Protein AF-X1L8U7-F1 (afdb_monomer_lite)

Radius of gyration: 11.21 Å; chains: 1; bounding box: 25×24×30 Å

Secondary structure (DSSP, 8-state):
-HHHHHHHHHHHHHHHHHHSPSPEEHHHHHHHHHHHHTS-HHHHHHHHHHHHHTTSEEEETTEEEE--

Organism: NCBI:txid412755

Foldseek 3Di:
DVVVLVVVLLVVLVVVLVPDDDFDQQVVSLVVSCVVSVHHSVVVVVSQVVCVVVVQWDQDPRTIDGND

pLDDT: mean 90.58, std 5.85, range [64.12, 96.38]

Sequence (68 aa):
MAEQVRHQRMAWLVKMLKSVEAPIDEKKFVAIGAYNQGVTRAKIREYLDLLVDMEVLENEEGVLKWLG

Structure (mmCIF, N/CA/C/O backbone):
data_AF-X1L8U7-F1
#
_entry.id   AF-X1L8U7-F1
#
loop_
_atom_site.group_PDB
_atom_site.id
_atom_site.type_symbol
_atom_site.label_atom_id
_atom_site.label_alt_id
_atom_site.label_comp_id
_atom_site.label_asym_id
_atom_site.label_entity_id
_atom_site.label_seq_id
_atom_site.pdbx_PDB_ins_code
_atom_site.Cartn_x
_atom_site.Cartn_y
_atom_site.Cartn_z
_atom_site.occupancy
_atom_site.B_iso_or_equiv
_atom_site.auth_seq_id
_atom_site.auth_comp_id
_atom_site.auth_asym_id
_atom_site.auth_atom_id
_atom_site.pdbx_PDB_model_num
ATOM 1 N N . MET A 1 1 ? 6.907 -12.558 -15.821 1.00 64.12 1 MET A N 1
ATOM 2 C CA . MET A 1 1 ? 7.808 -11.749 -14.960 1.00 64.12 1 MET A CA 1
ATOM 3 C C . MET A 1 1 ? 7.107 -10.558 -14.311 1.00 64.12 1 MET A C 1
ATOM 5 O O . MET A 1 1 ? 7.143 -10.471 -13.093 1.00 64.12 1 MET A O 1
ATOM 9 N N . ALA A 1 2 ? 6.446 -9.669 -15.065 1.00 77.94 2 ALA A N 1
ATOM 10 C CA . ALA A 1 2 ? 5.808 -8.468 -14.499 1.00 77.94 2 ALA A CA 1
ATOM 11 C C . ALA A 1 2 ? 4.759 -8.764 -13.403 1.00 77.94 2 ALA A C 1
ATOM 13 O O . ALA A 1 2 ? 4.734 -8.097 -12.371 1.00 77.94 2 ALA A O 1
ATOM 14 N N . GLU A 1 3 ? 3.944 -9.804 -13.586 1.00 84.06 3 GLU A N 1
ATOM 15 C CA . GLU A 1 3 ? 2.922 -10.204 -12.612 1.00 84.06 3 GLU A CA 1
ATOM 16 C C . GLU A 1 3 ? 3.512 -10.754 -11.306 1.00 84.06 3 GLU A C 1
ATOM 18 O O . GLU A 1 3 ? 3.060 -10.398 -10.221 1.00 84.06 3 GLU A O 1
ATOM 23 N N . GLN A 1 4 ? 4.592 -11.534 -11.393 1.00 87.69 4 GLN A N 1
ATOM 24 C CA . GLN A 1 4 ? 5.295 -12.063 -10.224 1.00 87.69 4 GLN A CA 1
ATOM 25 C C . GLN A 1 4 ? 5.921 -10.940 -9.383 1.00 87.69 4 GLN A C 1
ATOM 27 O O . GLN A 1 4 ? 5.812 -10.953 -8.159 1.00 87.69 4 GLN A O 1
ATOM 32 N N . VAL A 1 5 ? 6.502 -9.928 -10.037 1.00 87.75 5 VAL A N 1
ATOM 33 C CA . VAL A 1 5 ? 7.035 -8.732 -9.364 1.00 87.75 5 VAL A CA 1
ATOM 34 C C . V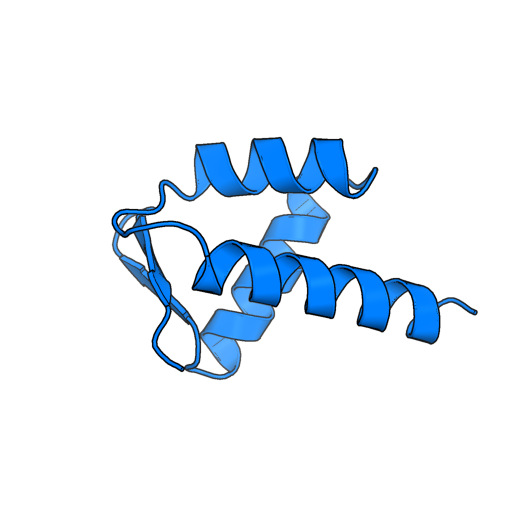AL A 1 5 ? 5.913 -7.937 -8.691 1.00 87.75 5 VAL A C 1
ATOM 36 O O . VAL A 1 5 ? 6.072 -7.486 -7.558 1.00 87.75 5 VAL A O 1
ATOM 39 N N . ARG A 1 6 ? 4.753 -7.790 -9.347 1.00 88.06 6 ARG A N 1
ATOM 40 C CA . ARG A 1 6 ? 3.569 -7.154 -8.744 1.00 88.06 6 ARG A CA 1
ATOM 41 C C . ARG A 1 6 ? 3.097 -7.917 -7.502 1.00 88.06 6 ARG A C 1
ATOM 43 O O . ARG A 1 6 ? 2.865 -7.289 -6.474 1.00 88.06 6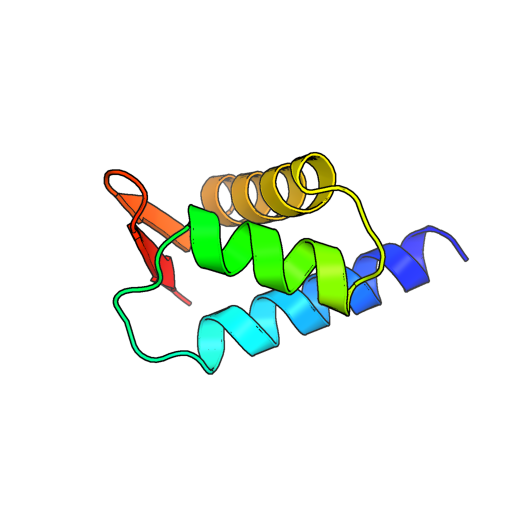 ARG A O 1
ATOM 50 N N . HIS A 1 7 ? 2.998 -9.245 -7.573 1.00 89.81 7 HIS A N 1
ATOM 51 C CA . HIS A 1 7 ? 2.582 -10.076 -6.438 1.00 89.81 7 HIS A CA 1
ATOM 52 C C . HIS A 1 7 ? 3.554 -9.977 -5.260 1.00 89.81 7 HIS A C 1
ATOM 54 O O . HIS A 1 7 ? 3.114 -9.802 -4.129 1.00 89.81 7 HIS A O 1
ATOM 60 N N . GLN A 1 8 ? 4.865 -10.013 -5.511 1.00 91.06 8 GLN A N 1
ATOM 61 C CA . GLN A 1 8 ? 5.873 -9.844 -4.458 1.00 91.06 8 GLN A CA 1
ATOM 62 C C . GLN A 1 8 ? 5.768 -8.478 -3.769 1.00 91.06 8 GLN A C 1
ATOM 64 O O . GLN A 1 8 ? 5.823 -8.402 -2.542 1.00 91.06 8 GLN A O 1
ATOM 69 N N . ARG A 1 9 ? 5.562 -7.409 -4.549 1.00 90.38 9 ARG A N 1
ATOM 70 C CA . ARG A 1 9 ? 5.385 -6.047 -4.023 1.00 90.38 9 ARG A CA 1
ATOM 71 C C . ARG A 1 9 ? 4.139 -5.928 -3.153 1.00 90.38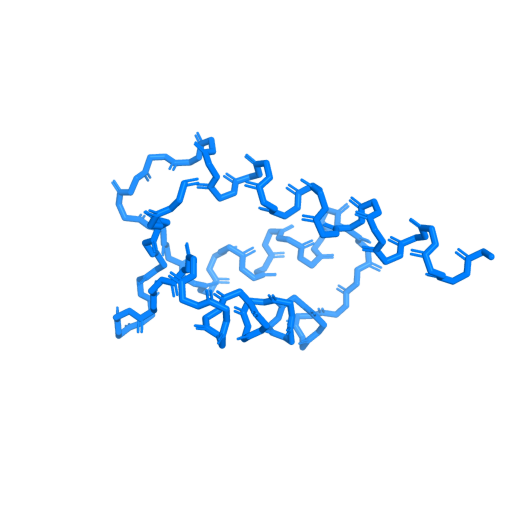 9 ARG A C 1
ATOM 73 O O . ARG A 1 9 ? 4.218 -5.396 -2.050 1.00 90.38 9 ARG A O 1
ATOM 80 N N . MET A 1 10 ? 3.013 -6.460 -3.628 1.00 91.31 10 MET A N 1
ATOM 81 C CA . MET A 1 10 ? 1.760 -6.438 -2.876 1.00 91.31 10 MET A CA 1
ATOM 82 C C . MET A 1 10 ? 1.867 -7.256 -1.585 1.00 91.31 10 MET A C 1
ATOM 84 O O . MET A 1 10 ? 1.481 -6.782 -0.521 1.00 91.31 10 MET A O 1
ATOM 88 N N . ALA A 1 11 ? 2.474 -8.444 -1.646 1.00 92.25 11 ALA A N 1
ATOM 89 C CA . ALA A 1 11 ? 2.693 -9.283 -0.470 1.00 92.25 11 ALA A CA 1
ATOM 90 C C . ALA A 1 11 ? 3.554 -8.581 0.591 1.00 92.25 11 ALA A C 1
ATOM 92 O O . ALA A 1 11 ? 3.245 -8.647 1.781 1.00 92.25 11 ALA A O 1
ATOM 93 N N . TRP A 1 12 ? 4.611 -7.877 0.175 1.00 92.75 12 TRP A N 1
ATOM 94 C CA . TRP A 1 12 ? 5.419 -7.081 1.098 1.00 92.75 12 TRP A CA 1
ATOM 95 C C . TRP A 1 12 ? 4.619 -5.932 1.718 1.00 92.75 12 TRP A C 1
ATOM 97 O O . TRP A 1 12 ? 4.703 -5.715 2.924 1.00 92.75 12 TRP A O 1
ATOM 107 N N . LEU A 1 13 ? 3.828 -5.221 0.913 1.00 92.12 13 LEU A N 1
AT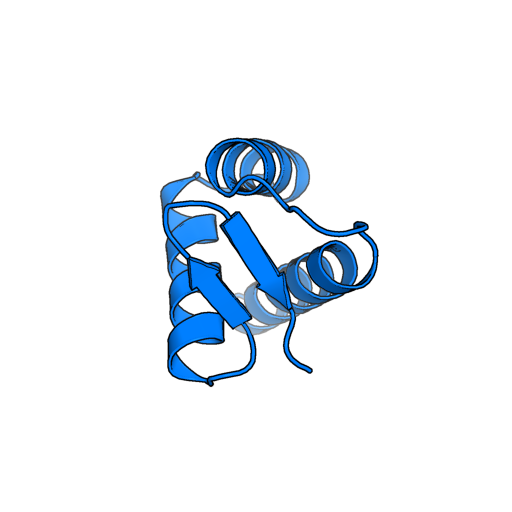OM 108 C CA . LEU A 1 13 ? 3.040 -4.075 1.365 1.00 92.12 13 LEU A CA 1
ATOM 109 C C . LEU A 1 13 ? 1.993 -4.497 2.403 1.00 92.12 13 LEU A C 1
ATOM 111 O O . LEU A 1 13 ? 1.923 -3.900 3.475 1.00 92.12 13 LEU A O 1
ATOM 115 N N . VAL A 1 14 ? 1.271 -5.589 2.139 1.00 92.50 14 VAL A N 1
ATOM 116 C CA . VAL A 1 14 ? 0.327 -6.195 3.090 1.00 92.50 14 VAL A CA 1
ATOM 117 C C . VAL A 1 14 ? 1.042 -6.658 4.358 1.00 92.50 14 VAL A C 1
ATOM 119 O O . VAL A 1 14 ? 0.575 -6.382 5.460 1.00 92.50 14 VAL A O 1
ATOM 122 N N . LYS A 1 15 ? 2.203 -7.319 4.236 1.00 92.31 15 LYS A N 1
ATOM 123 C CA . LYS A 1 15 ? 2.998 -7.732 5.403 1.00 92.31 15 LYS A CA 1
ATOM 124 C C . LYS A 1 15 ? 3.374 -6.533 6.274 1.00 92.31 15 LYS A C 1
ATOM 126 O O . LYS A 1 15 ? 3.275 -6.627 7.492 1.00 92.31 15 LYS A O 1
ATOM 131 N N . MET A 1 16 ? 3.785 -5.424 5.659 1.00 91.50 16 MET A N 1
ATOM 132 C CA . MET A 1 16 ? 4.118 -4.203 6.386 1.00 91.50 16 MET A CA 1
ATOM 133 C C . MET A 1 16 ? 2.896 -3.612 7.084 1.00 91.50 16 MET A C 1
ATOM 135 O O . MET A 1 16 ? 2.972 -3.389 8.288 1.00 91.50 16 MET A O 1
ATOM 139 N N . LEU A 1 17 ? 1.772 -3.434 6.381 1.00 90.31 17 LEU A N 1
ATOM 140 C CA . LEU A 1 17 ? 0.526 -2.914 6.967 1.00 90.31 17 LEU A CA 1
ATOM 141 C C . LEU A 1 17 ? 0.060 -3.735 8.177 1.00 90.31 17 LEU A C 1
ATOM 143 O O . LEU A 1 17 ? -0.348 -3.157 9.174 1.00 90.31 17 LEU A O 1
ATOM 147 N N . LYS A 1 18 ? 0.191 -5.066 8.124 1.00 88.75 18 LYS A N 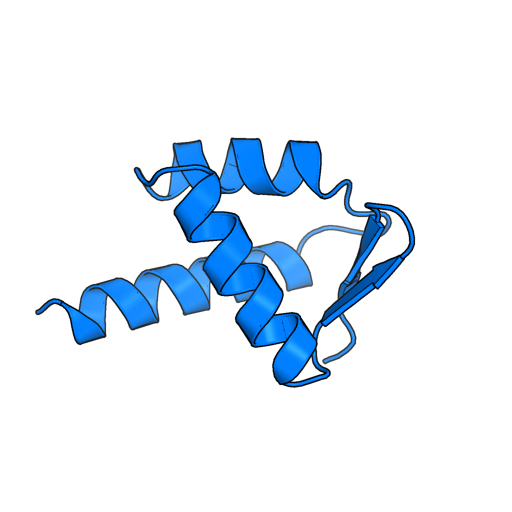1
ATOM 148 C CA . LYS A 1 18 ? -0.144 -5.963 9.245 1.00 88.75 18 LYS A CA 1
ATOM 149 C C . LYS A 1 18 ? 0.834 -5.899 10.420 1.00 88.75 18 LYS A C 1
ATOM 151 O O . LYS A 1 18 ? 0.488 -6.314 11.519 1.00 88.75 18 LYS A O 1
ATOM 156 N N . SER A 1 19 ? 2.073 -5.477 10.177 1.00 87.25 19 SER A N 1
ATOM 157 C CA . SER A 1 19 ? 3.148 -5.500 11.181 1.00 87.25 19 SER A CA 1
ATOM 158 C C . SER A 1 19 ? 3.325 -4.185 11.934 1.00 87.25 19 SER A C 1
ATOM 160 O O . SER A 1 19 ? 3.953 -4.173 12.990 1.00 87.25 19 SER A O 1
ATOM 162 N N . VAL A 1 20 ? 2.827 -3.081 11.377 1.00 84.38 20 VAL A N 1
ATOM 163 C CA . VAL A 1 20 ? 2.955 -1.755 11.980 1.00 84.38 20 VAL A CA 1
ATOM 164 C C . VAL A 1 20 ? 1.772 -1.529 12.913 1.00 84.38 20 VAL A C 1
ATOM 166 O O . VAL A 1 20 ? 0.623 -1.726 12.530 1.00 84.38 20 VAL A O 1
ATOM 169 N N . GLU A 1 21 ? 2.060 -1.110 14.140 1.00 77.62 21 GLU A N 1
ATOM 170 C CA . GLU A 1 21 ? 1.034 -0.739 15.110 1.00 77.62 21 GLU A CA 1
ATOM 171 C C . GLU A 1 21 ? 0.337 0.558 14.664 1.00 77.62 21 GLU A C 1
ATOM 173 O O . GLU A 1 21 ? 0.994 1.524 14.265 1.00 77.62 21 GLU A O 1
ATOM 178 N N . ALA A 1 22 ? -0.998 0.572 14.680 1.00 78.25 22 ALA A N 1
ATOM 179 C CA . ALA A 1 22 ? -1.775 1.758 14.333 1.00 78.25 22 ALA A CA 1
ATOM 180 C C . ALA A 1 22 ? -1.544 2.887 15.362 1.00 78.25 22 ALA A C 1
ATOM 182 O O . ALA A 1 22 ? -1.347 2.595 16.544 1.00 78.25 22 ALA A O 1
ATOM 183 N N . PRO A 1 23 ? -1.617 4.174 14.966 1.00 82.75 23 PRO A N 1
ATOM 184 C CA . PRO A 1 23 ? -2.004 4.693 13.650 1.00 82.75 23 PRO A CA 1
ATOM 185 C C . PRO A 1 23 ? -0.849 4.742 12.634 1.00 82.75 23 PRO A C 1
ATOM 187 O O . PRO A 1 23 ? 0.258 5.187 12.942 1.00 82.75 23 PRO A O 1
ATOM 190 N N . ILE A 1 24 ? -1.124 4.349 11.386 1.00 89.38 24 ILE A N 1
ATOM 191 C CA . ILE A 1 24 ? -0.145 4.389 10.293 1.00 89.38 24 ILE A CA 1
ATOM 192 C C . ILE A 1 24 ? -0.347 5.676 9.486 1.00 89.38 24 ILE A C 1
ATOM 194 O O . ILE A 1 24 ? -1.340 5.830 8.788 1.00 89.38 24 ILE A O 1
ATOM 198 N N . ASP A 1 25 ? 0.615 6.595 9.527 1.00 93.44 25 ASP A N 1
ATOM 199 C CA . ASP A 1 25 ? 0.592 7.799 8.684 1.00 93.44 25 ASP A CA 1
ATOM 200 C C . ASP A 1 25 ? 0.815 7.432 7.204 1.00 93.44 25 ASP A C 1
ATOM 202 O O . ASP A 1 25 ? 1.862 6.878 6.842 1.00 93.44 25 ASP A O 1
ATOM 206 N N . GLU A 1 26 ? -0.149 7.759 6.338 1.00 93.69 26 GLU A N 1
ATOM 207 C CA . GLU A 1 26 ? -0.122 7.432 4.907 1.00 93.69 26 GLU A CA 1
ATOM 208 C C . GLU A 1 26 ? 1.118 8.015 4.219 1.00 93.69 26 GLU A C 1
ATOM 210 O O . GLU A 1 26 ? 1.803 7.327 3.460 1.00 93.69 26 GLU A O 1
ATOM 215 N N . LYS A 1 27 ? 1.467 9.277 4.497 1.00 94.06 27 LYS A N 1
ATOM 216 C CA . LYS A 1 27 ? 2.595 9.954 3.835 1.00 94.06 27 LYS A CA 1
ATOM 217 C C . LYS A 1 27 ? 3.916 9.275 4.182 1.00 94.06 27 LYS A C 1
ATOM 219 O O . LYS A 1 27 ? 4.750 9.073 3.292 1.00 94.06 27 LYS A O 1
ATOM 224 N N . LYS A 1 28 ? 4.108 8.911 5.453 1.00 93.00 28 LYS A N 1
ATOM 225 C CA . LYS A 1 28 ? 5.282 8.162 5.922 1.00 93.00 28 LYS A CA 1
ATOM 226 C C . LYS A 1 28 ? 5.307 6.764 5.318 1.00 93.00 28 LYS A C 1
ATOM 228 O O . LYS A 1 28 ? 6.346 6.365 4.790 1.00 93.00 28 LYS A O 1
ATOM 233 N N . PHE A 1 29 ? 4.181 6.054 5.330 1.00 93.88 29 PHE A N 1
ATOM 234 C CA . PHE A 1 29 ? 4.085 4.709 4.768 1.00 93.88 29 PHE A CA 1
ATOM 235 C C . PHE A 1 29 ? 4.404 4.697 3.268 1.00 93.88 29 PHE A C 1
ATOM 237 O O . PHE A 1 29 ? 5.238 3.914 2.817 1.00 93.88 29 PHE A O 1
ATOM 244 N N . VAL A 1 30 ? 3.831 5.627 2.501 1.00 95.44 30 VAL A N 1
ATOM 245 C CA . VAL A 1 30 ? 4.086 5.790 1.062 1.00 95.44 30 VAL A CA 1
ATOM 246 C C . VAL A 1 30 ? 5.557 6.103 0.784 1.00 95.44 30 VAL A C 1
ATOM 248 O O . VAL A 1 30 ? 6.138 5.549 -0.150 1.00 95.44 30 VAL A O 1
ATOM 251 N N . ALA A 1 31 ? 6.183 6.973 1.582 1.00 95.06 31 ALA A N 1
ATOM 252 C CA . ALA A 1 31 ? 7.595 7.312 1.417 1.00 95.06 31 ALA A CA 1
ATOM 253 C C . ALA A 1 31 ? 8.518 6.110 1.685 1.00 95.06 31 ALA A C 1
ATOM 255 O O . ALA A 1 31 ? 9.403 5.831 0.873 1.00 95.06 31 ALA A O 1
ATOM 256 N N . ILE A 1 32 ? 8.286 5.382 2.782 1.00 93.38 32 ILE A N 1
ATOM 257 C CA . ILE A 1 32 ? 9.064 4.193 3.163 1.00 93.38 32 ILE A CA 1
ATOM 258 C C . ILE A 1 32 ? 8.841 3.058 2.159 1.00 93.38 32 ILE A C 1
ATOM 260 O O . ILE A 1 32 ? 9.798 2.424 1.715 1.00 93.38 32 ILE A O 1
ATOM 264 N N . GLY A 1 33 ? 7.591 2.818 1.760 1.00 94.00 33 GLY A N 1
ATOM 265 C CA . GLY A 1 33 ? 7.232 1.795 0.782 1.00 94.00 33 GLY A CA 1
ATOM 266 C C . GLY A 1 33 ? 7.881 2.039 -0.576 1.00 94.00 33 GLY A C 1
ATOM 267 O O . GLY A 1 33 ? 8.455 1.117 -1.150 1.00 94.00 33 GLY A O 1
ATOM 268 N N . ALA A 1 34 ? 7.867 3.285 -1.060 1.00 94.94 34 ALA A N 1
ATOM 269 C CA . ALA A 1 34 ? 8.499 3.661 -2.324 1.00 94.94 34 ALA A CA 1
ATOM 270 C C . ALA A 1 34 ? 10.009 3.385 -2.304 1.00 94.94 34 ALA A C 1
ATOM 272 O O . ALA A 1 34 ? 10.538 2.774 -3.234 1.00 94.94 34 ALA A O 1
ATOM 273 N N . TYR A 1 35 ? 10.679 3.778 -1.215 1.00 94.62 35 TYR A N 1
ATOM 274 C CA . TYR A 1 35 ? 12.107 3.541 -1.023 1.00 94.62 35 TYR A CA 1
ATOM 275 C C . TYR A 1 35 ? 12.437 2.041 -0.971 1.00 94.62 35 TYR A C 1
ATOM 277 O O . TYR A 1 35 ? 13.253 1.567 -1.757 1.00 94.62 35 TYR A O 1
ATOM 285 N N . ASN A 1 36 ? 11.753 1.275 -0.116 1.00 92.81 36 ASN A N 1
ATOM 286 C CA . ASN A 1 36 ? 12.040 -0.149 0.085 1.00 92.81 36 ASN A CA 1
ATOM 287 C C . ASN A 1 36 ? 11.710 -1.020 -1.134 1.00 92.81 36 ASN A C 1
ATOM 289 O O . ASN A 1 36 ? 12.381 -2.018 -1.377 1.00 92.81 36 ASN A O 1
ATOM 293 N N . GLN A 1 37 ? 10.672 -0.670 -1.895 1.00 91.00 37 GLN A N 1
ATOM 294 C CA . GLN A 1 37 ? 10.247 -1.436 -3.072 1.00 91.00 37 GLN A CA 1
ATOM 295 C C . GLN A 1 37 ? 10.925 -0.974 -4.372 1.00 91.00 37 GLN A C 1
ATOM 297 O O . GLN A 1 37 ? 10.712 -1.594 -5.420 1.00 91.00 37 GLN A O 1
ATOM 302 N N . GLY A 1 38 ? 11.707 0.113 -4.328 1.00 94.19 38 GLY A N 1
ATOM 303 C CA . GLY A 1 38 ? 12.333 0.713 -5.507 1.00 94.19 38 GLY A CA 1
ATOM 304 C C . GLY A 1 38 ? 11.306 1.175 -6.544 1.00 94.19 38 GLY A C 1
ATOM 305 O O . GLY A 1 38 ? 11.473 0.928 -7.738 1.00 94.19 38 GLY A O 1
ATOM 306 N N . VAL A 1 39 ? 10.201 1.782 -6.097 1.00 93.88 39 VAL A N 1
ATOM 307 C CA . VAL A 1 39 ? 9.112 2.275 -6.961 1.00 93.88 39 VAL A CA 1
ATOM 308 C C . VAL A 1 39 ? 8.746 3.718 -6.630 1.00 93.88 39 VAL A C 1
ATOM 310 O O . VAL A 1 39 ? 9.163 4.277 -5.620 1.00 93.88 39 VAL A O 1
ATOM 313 N N . THR A 1 40 ? 7.940 4.344 -7.484 1.00 96.38 40 THR A N 1
ATOM 314 C CA . THR A 1 40 ? 7.440 5.696 -7.232 1.00 96.38 40 THR A CA 1
ATOM 315 C C . THR A 1 40 ? 6.397 5.707 -6.112 1.00 96.38 40 THR A C 1
ATOM 317 O O . THR A 1 40 ? 5.675 4.734 -5.891 1.00 96.38 40 THR A O 1
ATOM 320 N N . ARG A 1 41 ? 6.254 6.855 -5.438 1.00 96.12 41 ARG A N 1
ATOM 321 C CA . ARG A 1 41 ? 5.185 7.079 -4.445 1.00 96.12 41 ARG A CA 1
ATOM 322 C C . ARG A 1 41 ? 3.789 6.883 -5.040 1.00 96.12 41 ARG A C 1
ATOM 324 O O . ARG A 1 41 ? 2.925 6.331 -4.373 1.00 96.12 41 ARG A O 1
ATOM 331 N N . ALA A 1 42 ? 3.597 7.290 -6.297 1.00 96.06 42 ALA A N 1
ATOM 332 C CA . ALA A 1 42 ? 2.353 7.069 -7.030 1.00 96.06 42 ALA A CA 1
ATOM 333 C C . ALA A 1 42 ? 2.006 5.576 -7.113 1.00 96.06 42 ALA A C 1
ATOM 335 O O . ALA A 1 42 ? 0.877 5.202 -6.829 1.00 96.06 42 ALA A O 1
ATOM 336 N N . LYS A 1 43 ? 2.997 4.713 -7.376 1.00 94.56 43 LYS A N 1
ATOM 337 C CA . LYS A 1 43 ? 2.767 3.268 -7.452 1.00 94.56 43 LYS A CA 1
ATOM 338 C C . LYS A 1 43 ? 2.350 2.654 -6.118 1.00 94.56 43 LYS A C 1
ATOM 340 O O . LYS A 1 43 ? 1.556 1.723 -6.102 1.00 94.56 43 LYS A O 1
ATOM 345 N N . ILE A 1 44 ? 2.888 3.157 -5.007 1.00 95.88 44 ILE A N 1
ATOM 346 C CA . ILE A 1 44 ? 2.460 2.717 -3.675 1.00 95.88 44 ILE A CA 1
ATOM 347 C C . ILE A 1 44 ? 1.025 3.161 -3.395 1.00 95.88 44 ILE A C 1
ATOM 349 O O . ILE A 1 44 ? 0.259 2.354 -2.887 1.00 95.88 44 ILE A O 1
ATOM 353 N N . ARG A 1 45 ? 0.648 4.391 -3.771 1.00 95.62 45 ARG A N 1
ATOM 354 C CA . ARG A 1 45 ? -0.741 4.857 -3.646 1.00 95.62 45 ARG A CA 1
ATOM 355 C C . ARG A 1 45 ? -1.704 4.003 -4.454 1.00 95.62 45 ARG A C 1
ATOM 357 O O . ARG A 1 45 ? -2.636 3.497 -3.865 1.00 95.62 45 ARG A O 1
ATOM 364 N N . GLU A 1 46 ? -1.388 3.699 -5.714 1.00 95.25 46 GLU A N 1
ATOM 365 C CA . GLU A 1 46 ? -2.204 2.774 -6.519 1.00 95.25 46 GLU A CA 1
ATOM 366 C C . GLU A 1 46 ? -2.427 1.425 -5.814 1.00 95.25 46 GLU A C 1
ATOM 368 O O . GLU A 1 46 ? -3.496 0.838 -5.910 1.00 95.25 46 GLU A O 1
ATOM 373 N N . TYR A 1 47 ? -1.421 0.901 -5.107 1.00 94.31 47 TYR A N 1
ATOM 374 C CA . TYR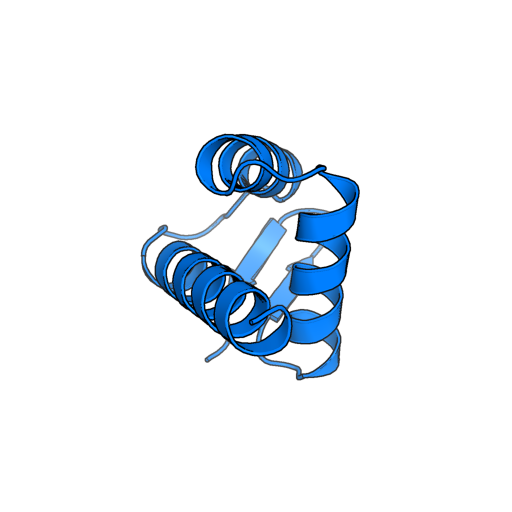 A 1 47 ? -1.578 -0.338 -4.346 1.00 94.31 47 TYR A CA 1
ATOM 375 C C . TYR A 1 47 ? -2.419 -0.172 -3.082 1.00 94.31 47 TYR A C 1
ATOM 377 O O . TYR A 1 47 ? -3.147 -1.096 -2.739 1.00 94.31 47 TYR A O 1
ATOM 385 N N . LEU A 1 48 ? -2.312 0.963 -2.392 1.00 94.25 48 LEU A N 1
ATOM 386 C CA . LEU A 1 48 ? -3.166 1.272 -1.246 1.00 94.25 48 LEU A CA 1
ATOM 387 C C . LEU A 1 48 ? -4.617 1.460 -1.689 1.00 94.25 48 LEU A C 1
ATOM 389 O O . LEU A 1 48 ? -5.494 0.878 -1.067 1.00 94.25 48 LEU A O 1
ATOM 393 N N . ASP A 1 49 ? -4.847 2.173 -2.790 1.00 94.88 49 ASP A N 1
ATOM 394 C CA . ASP A 1 49 ? -6.171 2.389 -3.379 1.00 94.88 49 ASP A CA 1
ATOM 395 C C . ASP A 1 49 ? -6.833 1.048 -3.717 1.00 94.88 49 ASP A C 1
ATOM 397 O O . ASP A 1 49 ? -7.966 0.811 -3.324 1.00 94.88 49 ASP A O 1
ATOM 401 N N . LEU A 1 50 ? -6.093 0.100 -4.309 1.00 94.12 50 LEU A N 1
ATOM 402 C CA . LEU A 1 50 ? -6.603 -1.259 -4.540 1.00 94.12 50 LEU A CA 1
ATOM 403 C C . LEU A 1 50 ? -7.009 -1.983 -3.247 1.00 94.12 50 LEU A C 1
ATOM 405 O O . LEU A 1 50 ? -7.960 -2.756 -3.253 1.00 94.12 50 LEU A O 1
ATOM 409 N N . LEU A 1 51 ? -6.280 -1.784 -2.145 1.00 93.12 51 LEU A N 1
ATOM 410 C CA . LEU A 1 51 ? -6.617 -2.396 -0.855 1.00 93.12 51 LEU A CA 1
ATOM 411 C C . LEU A 1 51 ? -7.830 -1.721 -0.200 1.00 93.12 51 LEU A C 1
ATOM 413 O O . LEU A 1 51 ? -8.599 -2.396 0.483 1.00 93.12 51 LEU A O 1
ATOM 417 N N . VAL A 1 52 ? -8.008 -0.419 -0.425 1.00 93.56 52 VAL A N 1
ATOM 418 C CA . VAL A 1 52 ? -9.201 0.328 -0.010 1.00 93.56 52 VAL A CA 1
ATOM 419 C C . VAL A 1 52 ? -10.418 -0.123 -0.816 1.00 93.56 52 VAL A C 1
ATOM 421 O O . VAL A 1 52 ? -11.441 -0.452 -0.226 1.00 93.56 52 VAL A O 1
ATOM 424 N N . ASP A 1 53 ? -10.288 -0.247 -2.138 1.00 94.94 53 ASP A N 1
ATOM 425 C CA . ASP A 1 53 ? -11.345 -0.739 -3.033 1.00 94.94 53 ASP A CA 1
ATOM 426 C C . ASP A 1 53 ? -11.778 -2.177 -2.695 1.00 94.94 53 ASP A C 1
ATOM 428 O O . ASP A 1 53 ? -12.917 -2.569 -2.936 1.00 94.94 53 ASP A O 1
ATOM 432 N N . MET A 1 54 ? -10.866 -2.978 -2.138 1.00 92.94 54 MET A N 1
ATOM 433 C CA . MET A 1 54 ? -11.137 -4.333 -1.645 1.00 92.94 54 MET A CA 1
ATOM 434 C C . MET A 1 54 ? -11.694 -4.372 -0.212 1.00 92.94 54 MET A C 1
ATOM 436 O O . MET A 1 54 ? -11.876 -5.465 0.322 1.00 92.94 54 MET A O 1
ATOM 440 N N . GLU A 1 55 ? -11.917 -3.218 0.420 1.00 91.69 55 GLU A N 1
ATOM 441 C CA . GLU A 1 55 ? -12.428 -3.073 1.792 1.00 91.69 55 GLU A CA 1
ATOM 442 C C . GLU A 1 55 ? -11.554 -3.751 2.871 1.00 91.69 55 GLU A C 1
ATOM 444 O O . GLU A 1 55 ? -12.019 -4.071 3.963 1.00 91.69 55 GLU A O 1
ATOM 449 N N . VAL A 1 56 ? -10.259 -3.967 2.597 1.00 92.19 56 VAL A N 1
ATOM 450 C CA . VAL A 1 56 ? -9.301 -4.547 3.569 1.00 92.19 56 VAL A CA 1
ATOM 451 C C . VAL A 1 56 ? -8.432 -3.492 4.257 1.00 92.19 56 VAL A C 1
ATOM 453 O O . VAL A 1 56 ? -7.725 -3.791 5.225 1.00 92.19 56 VAL A O 1
ATOM 456 N N . LEU A 1 57 ? -8.471 -2.259 3.760 1.00 92.56 57 LEU A N 1
ATOM 457 C CA . LEU A 1 57 ? -7.744 -1.113 4.281 1.00 92.56 57 LEU A CA 1
ATOM 458 C C . LEU A 1 57 ? -8.677 0.096 4.334 1.00 92.56 57 LEU A C 1
ATOM 460 O O . LEU A 1 57 ? -9.409 0.363 3.390 1.00 92.56 57 LEU A O 1
ATOM 464 N N . GLU A 1 58 ? -8.603 0.852 5.416 1.00 92.12 58 GLU A N 1
ATOM 465 C CA . GLU A 1 58 ? -9.319 2.110 5.597 1.00 92.12 58 GLU A CA 1
ATOM 466 C C . GLU A 1 58 ? -8.301 3.258 5.614 1.00 92.12 58 GLU A C 1
ATOM 468 O O . GLU A 1 58 ? -7.229 3.125 6.212 1.00 92.12 58 GLU A O 1
ATOM 473 N N . ASN A 1 59 ? -8.602 4.369 4.937 1.00 90.81 59 ASN A N 1
ATOM 474 C CA . ASN A 1 59 ? -7.791 5.589 4.978 1.00 90.81 59 ASN A CA 1
ATOM 475 C C . ASN A 1 59 ? -8.649 6.750 5.491 1.00 90.81 59 ASN A C 1
ATOM 477 O O . ASN A 1 59 ? -9.350 7.402 4.716 1.00 90.81 59 ASN A O 1
ATOM 481 N N . GLU A 1 60 ? -8.593 6.999 6.797 1.00 90.31 60 GLU A N 1
ATOM 482 C CA . GLU A 1 60 ? -9.297 8.111 7.439 1.00 90.31 60 GLU A CA 1
ATOM 483 C C . GLU A 1 60 ? -8.347 9.302 7.564 1.00 90.31 60 GLU A C 1
ATOM 485 O O . GLU A 1 60 ? -7.390 9.270 8.334 1.00 90.31 60 GLU A O 1
ATOM 490 N N . GLU A 1 61 ? -8.588 10.358 6.784 1.00 88.25 61 GLU A N 1
ATOM 491 C CA . GLU A 1 61 ? -7.838 11.624 6.856 1.00 88.25 61 GLU A CA 1
ATOM 492 C C . GLU A 1 61 ? -6.296 11.475 6.767 1.00 88.25 61 GLU A C 1
ATOM 494 O O . GLU A 1 61 ? -5.541 12.301 7.286 1.00 88.25 61 GLU A O 1
ATOM 499 N N . GLY A 1 62 ? -5.801 10.444 6.070 1.00 88.62 62 GLY A N 1
ATOM 500 C CA . GLY A 1 62 ? -4.368 10.155 5.935 1.00 88.62 62 GLY A CA 1
ATOM 501 C C . GLY A 1 62 ? -3.810 9.209 7.004 1.00 88.62 62 GLY A C 1
ATOM 502 O O . GLY A 1 62 ? -2.587 9.048 7.096 1.00 88.62 62 GLY A O 1
ATOM 503 N N . VAL A 1 63 ? -4.675 8.583 7.802 1.00 92.06 63 VAL A N 1
ATOM 504 C CA . VAL A 1 63 ? -4.342 7.483 8.708 1.00 92.06 63 VAL A CA 1
ATOM 505 C C . VAL A 1 63 ? -4.824 6.174 8.096 1.00 92.06 63 VAL A C 1
ATOM 507 O O . VAL A 1 63 ? -6.017 5.940 7.924 1.00 92.06 63 VAL A O 1
ATOM 510 N N . LEU A 1 64 ? -3.871 5.299 7.789 1.00 91.88 64 LEU A N 1
ATOM 511 C CA . LEU A 1 64 ? -4.124 3.960 7.288 1.00 91.88 64 LEU A CA 1
ATOM 512 C C . LEU A 1 64 ? -4.438 3.019 8.453 1.00 91.88 64 LEU A C 1
ATOM 514 O O . LEU A 1 64 ? -3.669 2.908 9.416 1.00 91.88 64 LEU A O 1
ATOM 518 N N . LYS A 1 65 ? -5.547 2.298 8.336 1.00 89.94 65 LYS A N 1
ATOM 519 C CA . LYS A 1 65 ? -6.004 1.312 9.309 1.00 89.94 65 LYS A CA 1
ATOM 520 C C . LYS A 1 65 ? -6.330 0.012 8.598 1.00 89.94 65 LYS A C 1
ATOM 522 O O . LYS A 1 65 ? -7.178 -0.055 7.716 1.00 89.94 65 LYS A O 1
ATOM 527 N N . TRP A 1 66 ? -5.609 -1.030 8.977 1.00 89.81 66 TRP A N 1
ATOM 528 C CA . TRP A 1 66 ? -5.781 -2.358 8.413 1.00 89.81 66 TRP A CA 1
ATOM 529 C C . TRP A 1 66 ? -7.033 -3.037 8.993 1.00 89.81 66 TRP A C 1
ATOM 531 O O . TRP A 1 66 ? -7.196 -3.059 10.213 1.00 89.81 66 TRP A O 1
ATOM 541 N N . LEU A 1 67 ? -7.899 -3.588 8.133 1.00 85.75 67 LEU A N 1
ATOM 542 C CA . LEU A 1 67 ? -9.180 -4.197 8.525 1.00 85.75 67 LEU A CA 1
ATOM 543 C C . LEU A 1 67 ? -9.197 -5.744 8.461 1.00 85.75 67 LEU A C 1
ATOM 545 O O . LEU A 1 67 ? -10.167 -6.337 8.928 1.00 85.75 67 LEU A O 1
ATOM 549 N N . GLY A 1 68 ? -8.161 -6.400 7.898 1.00 69.62 68 GLY A N 1
ATOM 550 C CA . GLY A 1 68 ? -8.157 -7.849 7.560 1.00 69.62 68 GLY A CA 1
ATOM 551 C C . GLY A 1 68 ? -7.094 -8.742 8.204 1.00 69.62 68 GLY A C 1
ATOM 552 O O . GLY A 1 68 ? -6.039 -8.994 7.569 1.00 69.62 68 GLY A O 1
#